Protein AF-A0A3M2DIV6-F1 (afdb_monomer)

Solvent-accessible surface area (backbone atoms only — not comparable to full-atom values): 5992 Å² total; per-residue (Å²): 141,82,91,75,82,81,81,85,78,84,74,77,80,76,88,79,88,86,82,97,67,100,62,91,73,52,68,61,29,79,92,74,68,37,29,44,71,57,48,51,50,40,35,65,75,49,74,64,38,63,74,57,39,38,58,75,64,62,67,46,94,89,47,90,54,62,53,66,72,44,42,65,60,52,48,55,55,66,71,47,73,80,73,77,71,80,84,127

Sequence (88 aa):
MSSSPFSNGAIRLDDEHRVCEGGYAMYVCLCKGITESEFLQLVSVHQGTLSAIAQSMGLDDSCCGRCQERLPELLDQTSQPSIEEPRS

Mean predicted aligned error: 14.04 Å

Secondary structure (DSSP, 8-state):
--------------S-------S---EEETTTTEEHHHHHHHHHHTTT-HHHHHHHTT--TTS-SHHHHHHHHHHHHHHS--------

Structure (mmCIF, N/CA/C/O backbone):
data_AF-A0A3M2DIV6-F1
#
_entry.id   AF-A0A3M2DIV6-F1
#
loop_
_atom_site.group_PDB
_atom_site.id
_atom_site.type_symbol
_atom_site.label_atom_id
_atom_site.label_alt_id
_atom_site.label_comp_id
_atom_site.label_asym_id
_atom_site.label_entity_id
_atom_site.label_seq_id
_atom_site.pdbx_PDB_ins_code
_atom_site.Cartn_x
_atom_site.Cartn_y
_atom_site.Cartn_z
_atom_site.occupancy
_atom_site.B_iso_or_equiv
_atom_site.auth_seq_id
_atom_site.auth_comp_id
_atom_site.auth_asym_id
_atom_site.auth_atom_id
_atom_site.pdbx_PDB_model_num
ATOM 1 N N . MET A 1 1 ? 11.529 -56.977 -10.829 1.00 50.47 1 MET A N 1
ATOM 2 C CA . MET A 1 1 ? 12.369 -55.767 -10.714 1.00 50.47 1 MET A CA 1
ATOM 3 C C . MET A 1 1 ? 12.306 -55.070 -12.058 1.00 50.47 1 MET A C 1
ATOM 5 O O . MET A 1 1 ? 13.001 -55.478 -12.976 1.00 50.47 1 MET A O 1
ATOM 9 N N . SER A 1 2 ? 11.399 -54.107 -12.188 1.00 44.88 2 SER A N 1
ATOM 10 C CA . SER A 1 2 ? 11.192 -53.342 -13.419 1.00 44.88 2 SER A CA 1
ATOM 11 C C . SER A 1 2 ? 11.091 -51.888 -12.992 1.00 44.88 2 SER A C 1
ATOM 13 O O . SER A 1 2 ? 10.068 -51.445 -12.478 1.00 44.88 2 SER A O 1
ATOM 15 N N . SER A 1 3 ? 12.225 -51.204 -13.063 1.00 49.97 3 SER A N 1
ATOM 16 C CA . SER A 1 3 ? 12.405 -49.828 -12.628 1.00 49.97 3 SER A CA 1
ATOM 17 C C . SER A 1 3 ? 11.766 -48.879 -13.635 1.00 49.97 3 SER A C 1
ATOM 19 O O . SER A 1 3 ? 12.129 -48.885 -14.808 1.00 49.97 3 SER A O 1
ATOM 21 N N . SER A 1 4 ? 10.841 -48.039 -13.182 1.00 59.06 4 SER A N 1
ATOM 22 C CA . SER A 1 4 ? 10.440 -46.815 -13.882 1.00 59.06 4 SER A CA 1
ATOM 23 C C . SER A 1 4 ? 9.901 -45.816 -12.856 1.00 59.06 4 SER A C 1
ATOM 25 O O . SER A 1 4 ? 8.709 -45.844 -12.555 1.00 59.06 4 SER A O 1
ATOM 27 N N . PRO A 1 5 ? 10.742 -44.951 -12.262 1.00 56.78 5 PRO A N 1
ATOM 28 C CA . PRO A 1 5 ? 10.236 -43.748 -11.633 1.00 56.78 5 PRO A CA 1
ATOM 29 C C . PRO A 1 5 ? 9.910 -42.734 -12.733 1.00 56.78 5 PRO A C 1
ATOM 31 O O . PRO A 1 5 ? 10.706 -42.468 -13.634 1.00 56.78 5 PRO A O 1
ATOM 34 N N . PHE A 1 6 ? 8.684 -42.235 -12.658 1.00 49.69 6 PHE A N 1
ATOM 35 C CA . PHE A 1 6 ? 8.079 -41.251 -13.535 1.00 49.69 6 PHE A CA 1
ATOM 36 C C . PHE A 1 6 ? 9.007 -40.067 -13.826 1.00 49.69 6 PHE A C 1
ATOM 38 O O . PHE A 1 6 ? 9.631 -39.489 -12.936 1.00 49.69 6 PHE A O 1
ATOM 45 N N . SER A 1 7 ? 9.065 -39.710 -15.104 1.00 56.06 7 SER A N 1
ATOM 46 C CA . SER A 1 7 ? 9.769 -38.545 -15.610 1.00 56.06 7 SER A CA 1
ATOM 47 C C . SER A 1 7 ? 9.158 -37.252 -15.070 1.00 56.06 7 SER A C 1
ATOM 49 O O . SER A 1 7 ? 7.964 -37.015 -15.212 1.00 56.06 7 SER A O 1
ATOM 51 N N . ASN A 1 8 ? 10.034 -36.424 -14.505 1.00 54.03 8 ASN A N 1
ATOM 52 C CA . ASN A 1 8 ? 10.075 -34.969 -14.639 1.00 54.03 8 ASN A CA 1
ATOM 53 C C . ASN A 1 8 ? 8.735 -34.225 -14.724 1.00 54.03 8 ASN A C 1
ATOM 55 O O . ASN A 1 8 ? 8.217 -33.947 -15.801 1.00 54.03 8 ASN A O 1
ATOM 59 N N . GLY A 1 9 ? 8.301 -33.739 -13.568 1.00 42.84 9 GLY A N 1
ATOM 60 C CA . GLY A 1 9 ? 7.505 -32.526 -13.455 1.00 42.84 9 GLY A CA 1
ATOM 61 C C . GLY A 1 9 ? 8.017 -31.744 -12.259 1.00 42.84 9 GLY A C 1
ATOM 62 O O . GLY A 1 9 ? 7.455 -31.849 -11.175 1.00 42.84 9 GLY A O 1
ATOM 63 N N . ALA A 1 10 ? 9.129 -31.025 -12.424 1.00 50.97 10 ALA A N 1
ATOM 64 C CA . ALA A 1 10 ? 9.561 -30.040 -11.443 1.00 50.97 10 ALA A CA 1
ATOM 65 C C . ALA 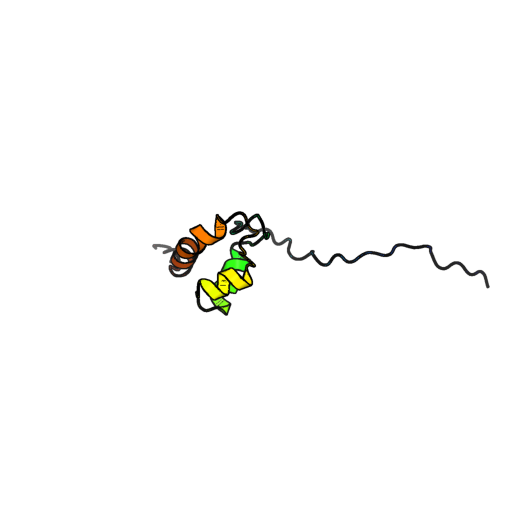A 1 10 ? 8.493 -28.944 -11.401 1.00 50.97 10 ALA A C 1
ATOM 67 O O . ALA A 1 10 ? 8.466 -28.050 -12.247 1.00 50.97 10 ALA A O 1
ATOM 68 N N . ILE A 1 11 ? 7.578 -29.050 -10.442 1.00 56.41 11 ILE A N 1
ATOM 69 C CA . ILE A 1 11 ? 6.693 -27.955 -10.082 1.00 56.41 11 ILE A CA 1
ATOM 70 C C . ILE A 1 11 ? 7.620 -26.911 -9.469 1.00 56.41 11 ILE A C 1
ATOM 72 O O . ILE A 1 11 ? 8.067 -27.049 -8.331 1.00 56.41 11 ILE A O 1
ATOM 76 N N . ARG A 1 12 ? 7.991 -25.903 -10.258 1.00 44.06 12 ARG A N 1
ATOM 77 C CA . ARG A 1 12 ? 8.492 -24.657 -9.694 1.00 44.06 12 ARG A CA 1
ATOM 78 C C . ARG A 1 12 ? 7.323 -24.102 -8.888 1.00 44.06 12 ARG A C 1
ATOM 80 O O . ARG A 1 12 ? 6.359 -23.620 -9.474 1.00 44.06 12 ARG A O 1
ATOM 87 N N . LEU A 1 13 ? 7.369 -24.273 -7.567 1.00 46.50 13 LEU A N 1
ATOM 88 C CA . LEU A 1 13 ? 6.619 -23.418 -6.661 1.00 46.50 13 LEU A CA 1
ATOM 89 C C . LEU A 1 13 ? 7.238 -22.027 -6.818 1.00 46.50 13 LEU A C 1
ATOM 91 O O . LEU A 1 13 ? 8.217 -21.705 -6.153 1.00 46.50 13 LEU A O 1
ATOM 95 N N . ASP A 1 14 ? 6.733 -21.267 -7.785 1.00 47.41 14 ASP A N 1
ATOM 96 C CA . ASP A 1 14 ? 6.739 -19.818 -7.664 1.00 47.41 14 ASP A CA 1
ATOM 97 C C . ASP A 1 14 ? 5.626 -19.510 -6.657 1.00 47.41 14 ASP A C 1
ATOM 99 O O . ASP A 1 14 ? 4.440 -19.779 -6.873 1.00 47.41 14 ASP A O 1
ATOM 103 N N . ASP A 1 15 ? 6.095 -19.157 -5.472 1.00 53.25 15 ASP A N 1
ATOM 104 C CA . ASP A 1 15 ? 5.375 -18.862 -4.248 1.00 53.25 15 ASP A CA 1
ATOM 105 C C . ASP A 1 15 ? 4.530 -17.597 -4.431 1.00 53.25 15 ASP A C 1
ATOM 107 O O . ASP A 1 15 ? 4.986 -16.522 -4.092 1.00 53.25 15 ASP A O 1
ATOM 111 N N . GLU A 1 16 ? 3.323 -17.689 -5.002 1.00 55.09 16 GLU A N 1
AT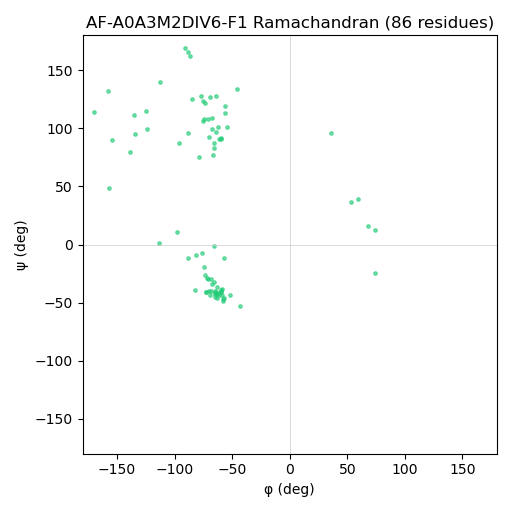OM 112 C CA . GLU A 1 16 ? 2.399 -16.536 -5.030 1.00 55.09 16 GLU A CA 1
ATOM 113 C C . GLU A 1 16 ? 0.921 -16.953 -5.194 1.00 55.09 16 GLU A C 1
ATOM 115 O O . GLU A 1 16 ? 0.166 -16.446 -6.020 1.00 55.09 16 GLU A O 1
ATOM 120 N N . HIS A 1 17 ? 0.470 -17.915 -4.383 1.00 62.03 17 HIS A N 1
ATOM 121 C CA . HIS A 1 17 ? -0.962 -18.187 -4.194 1.00 62.03 17 HIS A CA 1
ATOM 122 C C . HIS A 1 17 ? -1.350 -18.116 -2.713 1.00 62.03 17 HIS A C 1
ATOM 124 O O . HIS A 1 17 ? -1.211 -19.092 -1.975 1.00 62.03 17 HIS A O 1
ATOM 130 N N . ARG A 1 18 ? -1.913 -16.975 -2.307 1.00 50.53 18 ARG A N 1
ATOM 131 C CA . ARG A 1 18 ? -2.909 -16.788 -1.229 1.00 50.53 18 ARG A CA 1
ATOM 132 C C . ARG A 1 18 ? -3.385 -15.335 -1.374 1.00 50.53 18 ARG A C 1
ATOM 134 O O . ARG A 1 18 ? -2.574 -14.444 -1.218 1.00 50.53 18 ARG A O 1
ATOM 141 N N . VAL A 1 19 ? -4.626 -15.001 -1.726 1.00 49.53 19 VAL A N 1
ATOM 142 C CA . VAL A 1 19 ? -5.910 -15.518 -1.237 1.00 49.53 19 VAL A CA 1
ATOM 143 C C . VAL A 1 19 ? -7.009 -15.263 -2.291 1.00 49.53 19 VAL A C 1
ATOM 145 O O . VAL A 1 19 ? -7.158 -14.141 -2.765 1.00 49.53 19 VAL A O 1
ATOM 148 N N . CYS A 1 20 ? -7.813 -16.286 -2.609 1.00 48.91 20 CYS A N 1
ATOM 149 C CA . CYS A 1 20 ? -9.147 -16.129 -3.201 1.00 48.91 20 CYS A CA 1
ATOM 150 C C . CYS A 1 20 ? -10.182 -16.193 -2.069 1.00 48.91 20 CYS A C 1
ATOM 152 O O . CYS A 1 20 ? -10.690 -17.267 -1.771 1.00 48.91 20 CYS A O 1
ATOM 154 N N . GLU A 1 21 ? -10.481 -15.061 -1.442 1.00 53.81 21 GLU A N 1
ATOM 155 C CA . GLU A 1 21 ? -11.647 -14.874 -0.572 1.00 53.81 21 GLU A CA 1
ATOM 156 C C . GLU A 1 21 ? -12.375 -13.666 -1.154 1.00 53.81 21 GLU A C 1
ATOM 158 O O . GLU A 1 21 ? -11.804 -12.582 -1.257 1.00 53.81 21 GLU A O 1
ATOM 163 N N . GLY A 1 22 ? -13.589 -13.888 -1.656 1.00 50.78 22 GLY A N 1
ATOM 164 C CA . GLY A 1 22 ? -14.364 -12.923 -2.432 1.00 50.78 22 GLY A CA 1
ATOM 165 C C . GLY A 1 22 ? -14.807 -11.700 -1.629 1.00 50.78 22 GLY A C 1
ATOM 166 O O . GLY A 1 22 ? -15.977 -11.582 -1.284 1.00 50.78 22 GLY A O 1
ATOM 167 N N . GLY A 1 23 ? -13.883 -10.773 -1.395 1.00 55.72 23 GLY A N 1
ATOM 168 C CA . GLY A 1 23 ? -14.135 -9.364 -1.125 1.00 55.72 23 GLY A CA 1
ATOM 169 C C . GLY A 1 23 ? -13.592 -8.544 -2.293 1.00 55.72 23 GLY A C 1
ATOM 170 O O . GLY A 1 23 ? -12.547 -8.869 -2.853 1.00 55.72 23 GLY A O 1
ATOM 171 N N . TYR A 1 24 ? -14.309 -7.506 -2.711 1.00 58.88 24 TYR A N 1
ATOM 172 C CA . TYR A 1 24 ? -13.848 -6.542 -3.715 1.00 58.88 24 TYR A CA 1
ATOM 173 C C . TYR A 1 24 ? -12.591 -5.839 -3.183 1.00 58.88 24 TYR A C 1
ATOM 175 O O . TYR A 1 24 ? -12.674 -4.841 -2.475 1.00 58.88 24 TYR A O 1
ATOM 183 N N . ALA A 1 25 ? -11.420 -6.401 -3.478 1.00 59.44 25 ALA A N 1
ATOM 184 C CA . ALA A 1 25 ? -10.147 -5.848 -3.055 1.00 59.44 25 ALA A CA 1
ATOM 185 C C . ALA A 1 25 ? -9.878 -4.565 -3.848 1.00 59.44 25 ALA A C 1
ATOM 187 O O . ALA A 1 25 ? -9.586 -4.606 -5.047 1.00 59.44 25 ALA A O 1
ATOM 188 N N . MET A 1 26 ? -9.987 -3.412 -3.187 1.00 79.25 26 MET A N 1
ATOM 189 C CA . MET A 1 26 ? -9.476 -2.173 -3.753 1.00 79.25 26 MET A CA 1
ATOM 190 C C . MET A 1 26 ? -7.948 -2.249 -3.754 1.00 79.25 26 MET A C 1
ATOM 192 O O . MET A 1 26 ? -7.330 -2.531 -2.731 1.00 79.25 26 MET A O 1
ATOM 196 N N . TYR A 1 27 ? -7.321 -2.010 -4.903 1.00 86.12 27 TYR A N 1
ATOM 197 C CA . TYR A 1 27 ? -5.866 -1.933 -4.986 1.00 86.12 27 TYR A CA 1
ATOM 198 C C . TYR A 1 27 ? -5.394 -0.525 -4.639 1.00 86.12 27 TYR A C 1
ATOM 200 O O . TYR A 1 27 ? -5.800 0.449 -5.275 1.00 86.12 27 TYR A O 1
ATOM 208 N N . VAL A 1 28 ? -4.488 -0.433 -3.668 1.00 85.88 28 VAL A N 1
ATOM 209 C CA . VAL A 1 28 ? -3.808 0.812 -3.297 1.00 85.88 28 VAL A CA 1
ATOM 210 C C . VAL A 1 28 ? -2.631 1.079 -4.235 1.00 85.88 28 VAL A C 1
ATOM 212 O O . VAL A 1 28 ? -2.411 2.214 -4.660 1.00 85.88 28 VAL A O 1
ATOM 215 N N . CYS A 1 29 ? -1.888 0.035 -4.613 1.00 87.19 29 CYS A N 1
ATOM 216 C CA . CYS A 1 29 ? -0.780 0.142 -5.559 1.00 87.19 29 CYS A CA 1
ATOM 217 C C . CYS A 1 29 ? -0.814 -0.991 -6.586 1.00 87.19 29 CYS A C 1
ATOM 219 O O . CYS A 1 29 ? -0.508 -2.137 -6.273 1.00 87.19 29 CYS A O 1
ATOM 221 N N . LEU A 1 30 ? -1.100 -0.653 -7.846 1.00 85.81 30 LEU A N 1
ATOM 222 C CA . LEU A 1 30 ? -1.110 -1.624 -8.946 1.00 85.81 30 LEU A CA 1
ATOM 223 C C . LEU A 1 30 ? 0.295 -2.092 -9.351 1.00 85.81 30 LEU A C 1
ATOM 225 O O . LEU A 1 30 ? 0.449 -3.215 -9.810 1.00 85.81 30 LEU A O 1
ATOM 229 N N . CYS A 1 31 ? 1.328 -1.262 -9.172 1.00 86.94 31 CYS A N 1
ATOM 230 C CA . CYS A 1 31 ? 2.702 -1.625 -9.542 1.00 86.94 31 CYS A CA 1
ATOM 231 C C . CYS A 1 31 ? 3.289 -2.731 -8.661 1.00 86.94 31 CYS A C 1
ATOM 233 O O . CYS A 1 31 ? 4.157 -3.472 -9.109 1.00 86.94 31 CYS A O 1
ATOM 235 N N . LYS A 1 32 ? 2.844 -2.801 -7.405 1.00 83.06 32 LYS A N 1
ATOM 236 C CA . LYS A 1 32 ? 3.321 -3.756 -6.399 1.00 83.06 32 LYS A CA 1
ATOM 237 C C . LYS A 1 32 ? 2.240 -4.760 -5.989 1.00 83.06 32 LYS A C 1
ATOM 239 O O . LYS A 1 32 ? 2.487 -5.579 -5.123 1.00 83.06 32 LYS A O 1
ATOM 244 N N . GLY A 1 33 ? 1.045 -4.673 -6.582 1.00 87.06 33 GLY A N 1
ATOM 245 C CA . GLY A 1 33 ? -0.087 -5.536 -6.240 1.00 87.06 33 GLY A CA 1
ATOM 246 C C . GLY A 1 33 ? -0.669 -5.307 -4.841 1.00 87.06 33 GLY A C 1
ATOM 247 O O . GLY A 1 33 ? -1.427 -6.147 -4.368 1.00 87.06 33 GLY A O 1
ATOM 248 N N . ILE A 1 34 ? -0.361 -4.183 -4.183 1.00 86.75 34 ILE A N 1
ATOM 249 C CA . ILE A 1 34 ? -0.789 -3.942 -2.801 1.00 86.75 34 ILE A CA 1
ATOM 250 C C . ILE A 1 34 ? -2.281 -3.623 -2.762 1.00 86.75 34 ILE A C 1
ATOM 252 O O . ILE A 1 34 ? -2.747 -2.653 -3.375 1.00 86.75 34 ILE A O 1
ATOM 256 N N . THR A 1 35 ? -3.015 -4.431 -2.006 1.00 89.12 35 THR A N 1
ATOM 257 C CA . THR A 1 35 ? -4.442 -4.248 -1.734 1.00 89.12 35 THR A CA 1
ATOM 258 C C . THR A 1 35 ? -4.664 -3.326 -0.537 1.00 89.12 35 THR A C 1
ATOM 260 O O . THR A 1 35 ? -3.769 -3.103 0.274 1.00 89.12 35 THR A O 1
ATOM 263 N N . GLU A 1 36 ? -5.870 -2.785 -0.408 1.00 85.81 36 GLU A N 1
ATOM 264 C CA . GLU A 1 36 ? -6.287 -1.986 0.744 1.00 85.81 36 GLU A CA 1
ATOM 265 C C . GLU A 1 36 ? -6.191 -2.780 2.047 1.00 85.81 36 GLU A C 1
ATOM 267 O O . GLU A 1 36 ? -5.710 -2.258 3.046 1.00 85.81 36 GLU A O 1
ATOM 272 N N . SER A 1 37 ? -6.568 -4.059 2.036 1.00 85.56 37 SER A N 1
ATOM 273 C CA . SER A 1 37 ? -6.454 -4.928 3.210 1.00 85.56 37 SER A CA 1
ATOM 274 C C . SER A 1 37 ? -5.003 -5.077 3.668 1.00 85.56 37 SER A C 1
ATOM 276 O O . SER A 1 37 ? -4.714 -4.974 4.859 1.00 85.56 37 SER A O 1
ATOM 278 N N . GLU A 1 38 ? -4.082 -5.269 2.725 1.00 87.50 38 GLU A N 1
ATOM 279 C CA . GLU A 1 38 ? -2.652 -5.362 3.019 1.00 87.50 38 GLU A CA 1
ATOM 280 C C . GLU A 1 38 ? -2.081 -4.016 3.481 1.00 87.50 38 GLU A C 1
ATOM 282 O O . GLU A 1 38 ? -1.340 -3.947 4.460 1.00 87.50 38 GLU A O 1
ATOM 287 N N . PHE A 1 39 ? -2.510 -2.918 2.854 1.00 87.69 39 PHE A N 1
ATOM 288 C CA . PHE A 1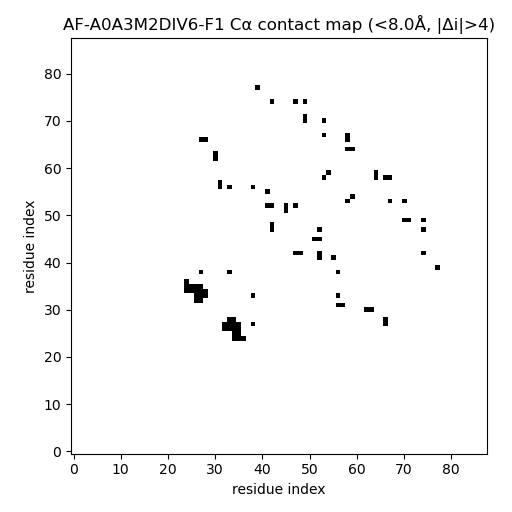 39 ? -2.179 -1.569 3.300 1.00 87.69 39 PHE A CA 1
ATOM 289 C C . PHE A 1 39 ? -2.635 -1.319 4.744 1.00 87.69 39 PHE A C 1
ATOM 291 O O . PHE A 1 39 ? -1.822 -0.901 5.562 1.00 87.69 39 PHE A O 1
ATOM 298 N N . LEU A 1 40 ? -3.882 -1.640 5.097 1.00 87.44 40 LEU A N 1
ATOM 299 C CA . LEU A 1 40 ? -4.429 -1.505 6.454 1.00 87.44 40 LEU A CA 1
ATOM 300 C C . LEU A 1 40 ? -3.648 -2.323 7.492 1.00 87.44 40 LEU A C 1
ATOM 302 O O . LEU A 1 40 ? -3.425 -1.860 8.617 1.00 87.44 40 LEU A O 1
ATOM 306 N N . GLN A 1 41 ? -3.196 -3.523 7.123 1.00 88.06 41 GLN A N 1
ATOM 307 C CA . GLN A 1 41 ? -2.310 -4.316 7.974 1.00 88.06 41 GLN A CA 1
ATOM 308 C C . GLN A 1 41 ? -0.975 -3.602 8.201 1.00 88.06 41 GLN A C 1
ATOM 310 O O . GLN A 1 41 ? -0.542 -3.479 9.348 1.00 88.06 41 GLN A O 1
ATOM 315 N N . LEU A 1 42 ? -0.357 -3.059 7.148 1.00 87.44 42 LEU A N 1
ATOM 316 C CA . LEU A 1 42 ? 0.876 -2.275 7.265 1.00 87.44 42 LEU A CA 1
ATOM 317 C C . LEU A 1 42 ? 0.678 -1.013 8.113 1.00 87.44 42 LEU A C 1
ATOM 319 O O . LEU A 1 42 ? 1.523 -0.716 8.958 1.00 87.44 42 LEU A O 1
ATOM 323 N N . VAL A 1 43 ? -0.442 -0.302 7.953 1.00 88.44 43 VAL A N 1
ATOM 324 C CA . VAL A 1 43 ? -0.796 0.856 8.792 1.00 88.44 43 VAL A CA 1
ATOM 325 C C . VAL A 1 43 ? -0.846 0.453 10.264 1.00 88.44 43 VAL A C 1
ATOM 327 O O . VAL A 1 43 ? -0.258 1.134 11.106 1.00 88.44 43 VAL A O 1
ATOM 330 N N . SER A 1 44 ? -1.491 -0.675 10.567 1.00 86.31 44 SER A N 1
ATOM 331 C CA . SER A 1 44 ? -1.635 -1.195 11.931 1.00 86.31 44 SER A CA 1
ATOM 332 C C . SER A 1 44 ? -0.290 -1.601 12.542 1.00 86.31 44 SER A C 1
ATOM 334 O O . SER A 1 44 ? -0.020 -1.295 13.702 1.00 86.31 44 SER A O 1
ATOM 336 N N . VAL A 1 45 ? 0.579 -2.248 11.758 1.00 88.12 45 VAL A N 1
ATOM 337 C CA . VAL A 1 45 ? 1.915 -2.694 12.194 1.00 88.12 45 VAL A CA 1
ATOM 338 C C . VAL A 1 45 ? 2.866 -1.512 12.405 1.00 88.12 45 VAL A C 1
ATOM 340 O O . VAL A 1 45 ? 3.621 -1.492 13.375 1.00 88.12 45 VAL A O 1
ATOM 343 N N . HIS A 1 46 ? 2.821 -0.512 11.525 1.00 86.06 46 HIS A N 1
ATOM 344 C CA . HIS A 1 46 ? 3.727 0.642 11.536 1.00 86.06 46 HIS A CA 1
ATOM 345 C C . HIS A 1 46 ? 3.139 1.894 12.205 1.00 86.06 46 HIS A 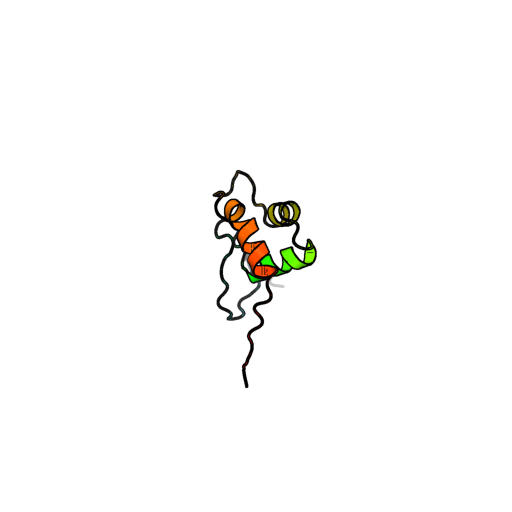C 1
ATOM 347 O O . HIS A 1 46 ? 3.711 2.984 12.094 1.00 86.06 46 HIS A O 1
ATOM 353 N N . GLN A 1 47 ? 2.001 1.747 12.891 1.00 81.81 47 GLN A N 1
ATOM 354 C CA . GLN A 1 47 ? 1.315 2.811 13.632 1.00 81.81 47 GLN A CA 1
ATOM 355 C C . GLN A 1 47 ? 1.046 4.070 12.784 1.00 81.81 47 GLN A C 1
ATOM 357 O O . GLN A 1 47 ? 1.171 5.192 13.268 1.00 81.81 47 GLN A O 1
ATOM 362 N N . GLY A 1 48 ? 0.731 3.899 11.496 1.00 78.31 48 GLY A N 1
ATOM 363 C CA . GLY A 1 48 ? 0.447 5.017 10.587 1.00 78.31 48 GLY A CA 1
ATOM 364 C C . GLY A 1 48 ? 1.663 5.842 10.141 1.00 78.31 48 GLY A C 1
ATOM 365 O O . GLY A 1 48 ? 1.500 6.914 9.562 1.00 78.31 48 GLY A O 1
ATOM 366 N N . THR A 1 49 ? 2.892 5.375 10.375 1.00 86.56 49 THR A N 1
ATOM 367 C CA . THR A 1 49 ? 4.096 6.120 9.976 1.00 86.56 49 THR A CA 1
ATOM 368 C C . THR A 1 49 ? 4.323 6.048 8.462 1.00 86.56 49 THR A C 1
ATOM 370 O O . THR A 1 49 ? 4.786 5.028 7.951 1.00 86.56 49 THR A O 1
ATOM 373 N N . LEU A 1 50 ? 4.091 7.159 7.752 1.00 85.00 50 LEU A N 1
ATOM 374 C CA . LEU A 1 50 ? 4.259 7.295 6.292 1.00 85.00 50 LEU A CA 1
ATOM 375 C C . LEU A 1 50 ? 5.537 6.653 5.739 1.00 85.00 50 LEU A C 1
ATOM 377 O O . LEU A 1 50 ? 5.484 5.840 4.821 1.00 85.00 50 LEU A O 1
ATOM 381 N N . SER A 1 51 ? 6.693 7.011 6.305 1.00 85.56 51 SER A N 1
ATOM 382 C CA . SER A 1 51 ? 7.994 6.542 5.813 1.00 85.56 51 S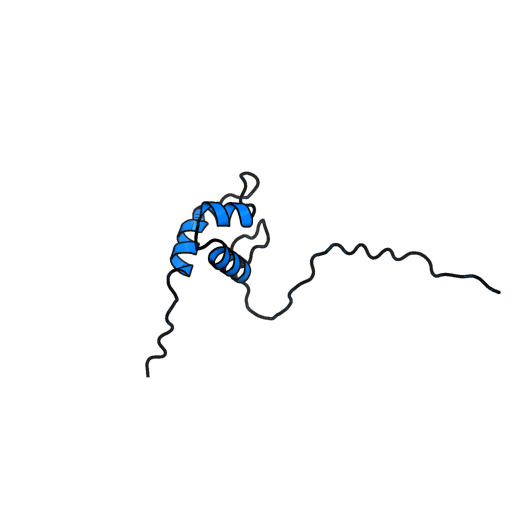ER A CA 1
ATOM 383 C C . SER A 1 51 ? 8.204 5.040 6.024 1.00 85.56 51 SER A C 1
ATOM 385 O O . SER A 1 51 ? 8.829 4.390 5.189 1.00 85.56 51 SER A O 1
ATOM 387 N N . ALA A 1 52 ? 7.671 4.478 7.111 1.00 86.44 52 ALA A N 1
ATOM 388 C CA . ALA A 1 52 ? 7.763 3.045 7.374 1.00 86.44 52 ALA A CA 1
ATOM 389 C C . ALA A 1 52 ? 6.838 2.258 6.438 1.00 86.44 52 ALA A C 1
ATOM 391 O O . ALA A 1 52 ? 7.240 1.242 5.885 1.00 86.44 52 ALA A O 1
ATOM 392 N N . ILE A 1 53 ? 5.630 2.770 6.197 1.00 87.62 53 ILE A N 1
ATOM 393 C CA . ILE A 1 53 ? 4.645 2.129 5.322 1.00 87.62 53 ILE A CA 1
ATOM 394 C C . ILE A 1 53 ? 5.104 2.182 3.864 1.00 87.62 53 ILE A C 1
ATOM 396 O O . ILE A 1 53 ? 5.049 1.167 3.181 1.00 87.62 53 ILE A O 1
ATOM 400 N N . ALA A 1 54 ? 5.633 3.320 3.402 1.00 87.00 54 ALA A N 1
ATOM 401 C CA . ALA A 1 54 ? 6.197 3.450 2.058 1.00 87.00 54 ALA A CA 1
ATOM 402 C C . ALA A 1 54 ? 7.349 2.461 1.813 1.00 87.00 54 ALA A C 1
ATOM 404 O O . ALA A 1 54 ? 7.385 1.815 0.766 1.00 87.00 54 ALA A O 1
ATOM 405 N N . GLN A 1 55 ? 8.247 2.301 2.793 1.00 87.75 55 GLN A N 1
ATOM 406 C CA . GLN A 1 55 ? 9.328 1.315 2.728 1.00 87.75 55 GLN A CA 1
ATOM 407 C C . GLN A 1 55 ? 8.792 -0.119 2.708 1.00 87.75 55 GLN A C 1
ATOM 409 O O . GLN A 1 55 ? 9.216 -0.908 1.870 1.00 87.75 55 GLN A O 1
ATOM 414 N N . SER A 1 56 ? 7.825 -0.454 3.566 1.00 86.88 56 SER A N 1
ATOM 415 C CA . SER A 1 56 ? 7.228 -1.797 3.594 1.00 86.88 56 SER A CA 1
ATOM 416 C C . SER A 1 56 ? 6.438 -2.133 2.329 1.00 86.88 56 SER A C 1
ATOM 418 O O . SER A 1 56 ? 6.431 -3.279 1.896 1.00 86.88 56 SER A O 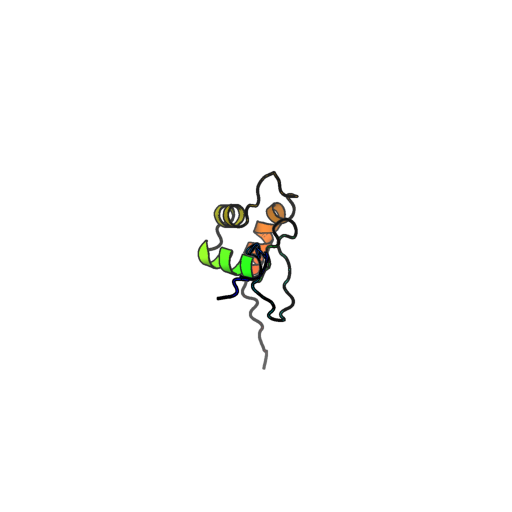1
ATOM 420 N N . MET A 1 57 ? 5.816 -1.138 1.693 1.00 84.81 57 MET A N 1
ATOM 421 C CA . MET A 1 57 ? 5.167 -1.280 0.386 1.00 84.81 57 MET A CA 1
ATOM 422 C C . MET A 1 57 ? 6.168 -1.326 -0.784 1.00 84.81 57 MET A C 1
ATOM 424 O O . MET A 1 57 ? 5.762 -1.532 -1.931 1.00 84.81 57 MET A O 1
ATOM 428 N N . GLY A 1 58 ? 7.462 -1.095 -0.532 1.00 86.25 58 GLY A N 1
ATOM 429 C CA . GLY A 1 58 ? 8.492 -1.003 -1.568 1.00 86.25 58 GLY A CA 1
ATOM 430 C C . GLY A 1 58 ? 8.207 0.108 -2.580 1.00 86.25 58 GLY A C 1
ATOM 431 O O . GLY A 1 58 ? 8.353 -0.098 -3.789 1.00 86.25 58 GLY A O 1
ATOM 432 N N . LEU A 1 59 ? 7.702 1.253 -2.107 1.00 81.38 59 LEU A N 1
ATOM 433 C CA . LEU A 1 59 ? 7.487 2.447 -2.924 1.00 81.38 59 LEU A CA 1
ATOM 434 C C . LEU A 1 59 ? 8.819 3.176 -3.119 1.00 81.38 59 LEU A C 1
ATOM 436 O O . LEU A 1 59 ? 9.090 4.187 -2.481 1.00 81.38 59 LEU A O 1
ATOM 440 N N . ASP A 1 60 ? 9.655 2.616 -3.987 1.00 78.06 60 ASP A N 1
ATOM 441 C CA . ASP A 1 60 ? 10.930 3.202 -4.403 1.00 78.06 60 ASP A CA 1
ATOM 442 C C . ASP A 1 60 ? 10.755 4.084 -5.653 1.00 78.06 60 ASP A C 1
ATOM 444 O O . ASP A 1 60 ? 9.753 3.972 -6.366 1.00 78.06 60 ASP A O 1
ATOM 448 N N . ASP A 1 61 ? 11.784 4.863 -6.014 1.00 71.00 61 ASP A N 1
ATOM 449 C CA . ASP A 1 61 ? 11.843 5.678 -7.248 1.00 71.00 61 ASP A CA 1
ATOM 450 C C . ASP A 1 61 ? 11.654 4.870 -8.551 1.00 71.00 61 ASP A C 1
ATOM 452 O O . ASP A 1 61 ? 11.470 5.429 -9.630 1.00 71.00 61 ASP A O 1
ATOM 456 N N . SER A 1 62 ? 11.706 3.537 -8.470 1.00 69.88 62 SER A N 1
ATOM 457 C CA . SER A 1 62 ? 11.417 2.627 -9.588 1.00 69.88 62 SER A CA 1
ATOM 458 C C . SER A 1 62 ? 9.916 2.384 -9.811 1.00 69.88 62 SER A C 1
ATOM 460 O O . SER A 1 62 ? 9.532 1.751 -10.794 1.00 69.88 62 SER A O 1
ATOM 462 N N . CYS A 1 63 ? 9.056 2.845 -8.900 1.00 75.94 63 CYS A N 1
ATOM 463 C CA . CYS A 1 63 ? 7.604 2.770 -9.017 1.00 75.94 63 CYS A CA 1
ATOM 464 C C . CYS A 1 63 ? 7.047 3.998 -9.761 1.00 75.94 63 CYS A C 1
ATOM 466 O O . CYS A 1 63 ? 7.708 5.019 -9.907 1.00 75.94 63 CYS A O 1
ATOM 468 N N . CYS A 1 64 ? 5.785 3.946 -10.197 1.00 83.31 64 CYS A N 1
ATOM 469 C CA . CYS A 1 64 ? 5.141 5.051 -10.919 1.00 83.31 64 CYS A CA 1
ATOM 470 C C . CYS A 1 64 ? 4.924 6.340 -10.093 1.00 83.31 64 CYS A C 1
ATOM 472 O O . CYS A 1 64 ? 4.347 7.291 -10.617 1.00 83.31 64 CYS A O 1
ATOM 474 N N . GLY A 1 65 ? 5.294 6.359 -8.806 1.00 82.50 65 GLY A N 1
ATOM 475 C CA . GLY A 1 65 ? 5.174 7.504 -7.889 1.00 82.50 65 GLY A CA 1
ATOM 476 C C . GLY A 1 65 ? 3.752 7.820 -7.404 1.00 82.50 65 GLY A C 1
ATOM 477 O O . GLY A 1 65 ? 3.572 8.330 -6.304 1.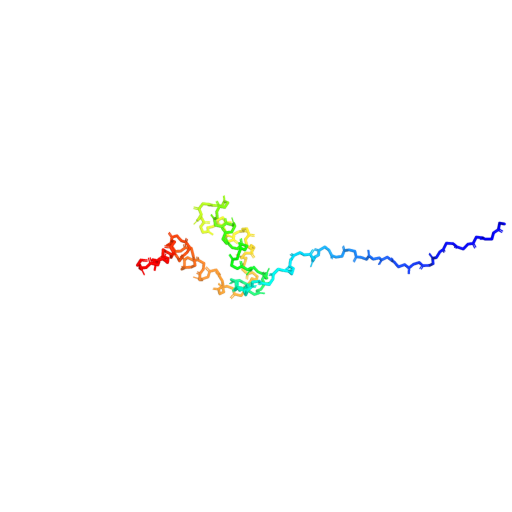00 82.50 65 GLY A O 1
ATOM 478 N N . ARG A 1 66 ? 2.714 7.432 -8.155 1.00 84.19 66 ARG A N 1
ATOM 479 C CA . ARG A 1 66 ? 1.312 7.803 -7.874 1.00 84.19 66 ARG A CA 1
ATOM 480 C C . ARG A 1 66 ? 0.796 7.339 -6.513 1.00 84.19 66 ARG A C 1
ATOM 482 O O . ARG A 1 66 ? 0.059 8.055 -5.847 1.00 84.19 66 ARG A O 1
ATOM 489 N N . CYS A 1 67 ? 1.145 6.122 -6.111 1.00 84.69 67 CYS A N 1
ATOM 490 C CA . CYS A 1 67 ? 0.750 5.569 -4.816 1.00 84.69 67 CYS A CA 1
ATOM 491 C C . CYS A 1 67 ? 1.491 6.239 -3.652 1.00 84.69 67 CYS A C 1
ATOM 493 O O . CYS A 1 67 ? 0.922 6.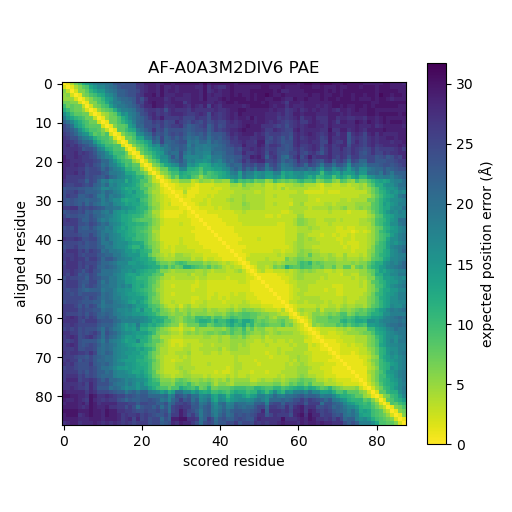353 -2.576 1.00 84.69 67 CYS A O 1
ATOM 495 N N . GLN A 1 68 ? 2.718 6.723 -3.871 1.00 85.69 68 GLN A N 1
ATOM 496 C CA . GLN A 1 68 ? 3.489 7.454 -2.865 1.00 85.69 68 GLN A CA 1
ATOM 497 C C . GLN A 1 68 ? 2.919 8.859 -2.643 1.00 85.69 68 GLN A C 1
ATOM 499 O O . GLN A 1 68 ? 2.792 9.284 -1.498 1.00 85.69 68 GLN A O 1
ATOM 504 N N . GLU A 1 69 ? 2.511 9.547 -3.714 1.00 86.69 69 GLU A N 1
ATOM 505 C CA . GLU A 1 69 ? 1.852 10.858 -3.621 1.00 86.69 69 GLU A CA 1
ATOM 506 C C . GLU A 1 69 ? 0.509 10.790 -2.881 1.00 86.69 69 GLU A C 1
ATOM 508 O O . GLU A 1 69 ? 0.184 11.695 -2.117 1.00 86.69 69 GLU A O 1
ATOM 513 N N . ARG A 1 70 ? -0.254 9.703 -3.066 1.00 85.31 70 ARG A N 1
ATOM 514 C CA . ARG A 1 70 ? -1.569 9.505 -2.427 1.00 85.31 70 ARG A CA 1
ATOM 515 C C . ARG A 1 70 ? -1.508 8.836 -1.054 1.00 85.31 70 ARG A C 1
ATOM 517 O O . ARG A 1 70 ? -2.504 8.825 -0.338 1.00 85.31 70 ARG A O 1
ATOM 524 N N . LEU A 1 71 ? -0.357 8.291 -0.667 1.00 86.06 71 LEU A N 1
ATOM 525 C CA . LEU A 1 71 ? -0.144 7.635 0.623 1.00 86.06 71 LEU A CA 1
ATOM 526 C C . LEU A 1 71 ? -0.570 8.472 1.848 1.00 86.06 71 LEU A C 1
ATOM 528 O O . LEU A 1 71 ? -1.207 7.900 2.733 1.00 86.06 71 LEU A O 1
ATOM 532 N N . PRO A 1 72 ? -0.271 9.787 1.942 1.00 87.38 72 PRO A N 1
ATOM 533 C CA . PRO A 1 72 ? -0.726 10.605 3.070 1.00 87.38 72 PRO A CA 1
ATOM 534 C C . PRO A 1 72 ? -2.250 10.713 3.154 1.00 87.38 72 PRO A C 1
ATOM 536 O O . PRO A 1 72 ? -2.799 10.582 4.243 1.00 87.38 72 PRO A O 1
ATOM 539 N N . GLU A 1 73 ? -2.933 10.899 2.022 1.00 87.19 73 GLU A N 1
ATOM 540 C CA . GLU A 1 73 ? -4.400 10.963 1.981 1.00 87.19 73 GLU A CA 1
ATOM 541 C C . GLU A 1 73 ? -5.026 9.625 2.388 1.00 87.19 73 GLU A C 1
ATOM 543 O O . GLU A 1 73 ? -6.004 9.591 3.129 1.00 87.19 73 GLU A O 1
ATOM 548 N N . LEU A 1 74 ? -4.438 8.515 1.936 1.00 84.19 74 LEU A N 1
ATOM 549 C CA . LEU A 1 74 ? -4.892 7.172 2.291 1.00 84.19 74 LEU A CA 1
ATOM 550 C C . LEU A 1 74 ? -4.737 6.903 3.791 1.00 84.19 74 LEU A C 1
ATOM 552 O O . LEU A 1 74 ? -5.629 6.329 4.406 1.00 84.19 74 LEU A O 1
ATOM 556 N N . LEU A 1 75 ? -3.635 7.343 4.403 1.00 86.31 75 LEU A N 1
ATOM 557 C CA . LEU A 1 75 ? -3.446 7.196 5.847 1.00 86.31 75 LEU A CA 1
ATOM 558 C C . LEU A 1 75 ? -4.455 8.010 6.649 1.00 86.31 75 LEU A C 1
ATOM 560 O O . LEU A 1 75 ? -5.015 7.494 7.617 1.00 86.31 75 LEU A O 1
ATOM 564 N N . ASP A 1 76 ? -4.717 9.242 6.221 1.00 85.25 76 ASP A N 1
ATOM 565 C CA . ASP A 1 76 ? -5.721 10.103 6.841 1.00 85.25 76 ASP A CA 1
ATOM 566 C C . ASP A 1 76 ? -7.105 9.434 6.814 1.00 85.25 76 ASP A C 1
ATOM 568 O O . ASP A 1 76 ? -7.735 9.280 7.864 1.00 85.25 76 ASP A O 1
ATOM 572 N N . GLN A 1 77 ? -7.494 8.889 5.654 1.00 80.56 77 GLN A N 1
ATOM 573 C CA . GLN A 1 77 ? -8.737 8.133 5.462 1.00 80.56 77 GLN A CA 1
ATOM 574 C C . GLN A 1 77 ? -8.825 6.888 6.350 1.00 80.56 77 GLN A C 1
ATOM 576 O O . GLN A 1 77 ? -9.889 6.604 6.888 1.00 80.56 77 GLN A O 1
ATOM 581 N N . THR A 1 78 ? -7.723 6.161 6.555 1.00 76.25 78 THR A N 1
ATOM 582 C CA . THR A 1 78 ? -7.716 4.992 7.455 1.00 76.25 78 THR A CA 1
ATOM 583 C C . THR A 1 78 ? -7.756 5.357 8.939 1.00 76.25 78 THR A C 1
ATOM 585 O O . THR A 1 78 ? -8.240 4.569 9.750 1.00 76.25 78 THR A O 1
ATOM 588 N N . SER A 1 79 ? -7.270 6.546 9.313 1.00 64.69 79 SER A N 1
ATOM 589 C CA . SER A 1 79 ? -7.331 7.043 10.695 1.00 64.69 79 SER A CA 1
ATOM 590 C C . SER A 1 79 ? -8.730 7.509 11.094 1.00 64.69 79 SER A C 1
ATOM 592 O O . SER A 1 79 ? -9.038 7.595 12.283 1.00 64.69 79 SER A O 1
ATOM 594 N N . GLN A 1 80 ? -9.579 7.793 10.105 1.00 50.00 80 GLN A N 1
ATOM 595 C CA . GLN A 1 80 ? -10.997 8.008 10.305 1.00 50.00 80 GLN A CA 1
ATOM 596 C C . GLN A 1 80 ? -11.682 6.644 10.211 1.00 50.00 80 GLN A C 1
ATOM 598 O O . GLN A 1 80 ? -11.991 6.200 9.104 1.00 50.00 80 GLN A O 1
ATOM 603 N N . PRO A 1 81 ? -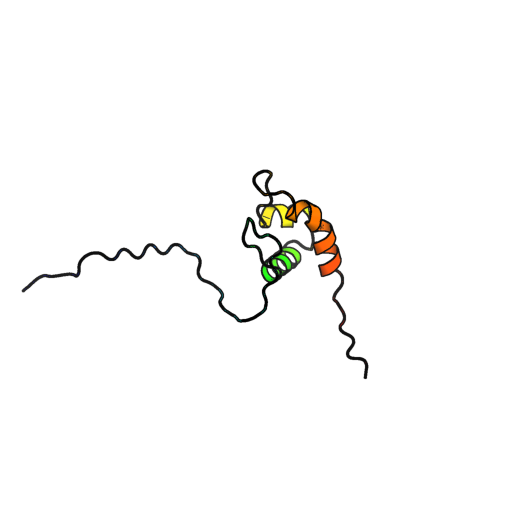11.950 5.942 11.334 1.00 49.91 81 PRO A N 1
ATOM 604 C CA . PRO A 1 81 ? -12.928 4.877 11.279 1.00 49.91 81 PRO A CA 1
ATOM 605 C C . PRO A 1 81 ? -14.191 5.543 10.751 1.00 49.91 81 PRO A C 1
ATOM 607 O O . PRO A 1 81 ? -14.752 6.434 11.394 1.00 49.91 81 PRO A O 1
ATOM 610 N N . SER A 1 82 ? -14.600 5.161 9.546 1.00 46.16 82 SER A N 1
ATOM 611 C CA . SER A 1 82 ? -15.964 5.386 9.113 1.00 46.16 82 SER A CA 1
ATOM 612 C C . SER A 1 82 ? -16.810 4.626 10.120 1.00 46.16 82 SER A C 1
ATOM 614 O O . SER A 1 82 ? -17.007 3.419 10.017 1.00 46.16 82 SER A O 1
ATOM 616 N N . ILE A 1 83 ? -17.213 5.330 11.176 1.00 50.38 83 ILE A N 1
ATOM 617 C CA . ILE A 1 83 ? -18.360 4.980 11.984 1.00 50.38 83 ILE A CA 1
ATOM 618 C C . ILE A 1 83 ? -19.492 5.016 10.961 1.00 50.38 83 ILE A C 1
ATOM 620 O O . ILE A 1 83 ? -20.064 6.067 10.676 1.00 50.38 83 ILE A O 1
ATOM 624 N N . GLU A 1 84 ? -19.769 3.874 10.338 1.00 51.09 84 GLU A N 1
ATOM 625 C CA . GLU A 1 84 ? -21.132 3.582 9.948 1.00 51.09 84 GLU A CA 1
ATOM 626 C C . GLU A 1 84 ? -21.939 3.716 11.243 1.00 51.09 84 GLU A C 1
ATOM 628 O O . GLU A 1 84 ? -21.873 2.872 12.133 1.00 51.09 84 GLU A O 1
ATOM 633 N N . GLU A 1 85 ? -22.622 4.850 11.398 1.00 51.88 85 GLU A N 1
ATOM 634 C CA . GLU A 1 85 ? -23.833 4.917 12.199 1.00 51.88 85 GLU A CA 1
ATOM 635 C C . GLU A 1 85 ? -24.880 4.078 11.448 1.00 51.88 85 GLU A C 1
ATOM 637 O O . GLU A 1 85 ? -25.419 4.549 10.441 1.00 51.88 85 GLU A O 1
ATOM 642 N N . PRO A 1 86 ? -25.292 2.894 11.931 1.00 52.81 86 PRO A N 1
ATOM 643 C CA . PRO A 1 86 ? -26.691 2.556 11.831 1.00 52.81 86 PRO A CA 1
ATOM 644 C C . PRO A 1 86 ? -27.415 3.487 12.806 1.00 52.81 86 PRO A C 1
ATOM 646 O O . PRO A 1 86 ? -27.547 3.215 13.998 1.00 52.81 86 PRO A O 1
ATOM 649 N N . ARG A 1 87 ? -27.873 4.629 12.287 1.00 52.19 87 ARG A N 1
ATOM 650 C CA . ARG A 1 87 ? -29.007 5.324 12.887 1.00 52.19 87 ARG A CA 1
ATOM 651 C C . ARG A 1 87 ? -30.174 4.339 12.939 1.00 52.19 87 ARG A C 1
ATOM 653 O O . ARG A 1 87 ? -30.668 3.959 11.874 1.00 52.19 87 ARG A O 1
ATOM 660 N N . SER A 1 88 ? -30.642 4.059 14.156 1.00 50.50 88 SER A N 1
ATOM 661 C CA . SER A 1 88 ? -32.008 3.682 14.597 1.00 50.50 88 SER A CA 1
ATOM 662 C C . SER A 1 88 ? -32.030 2.440 15.480 1.00 50.50 88 SER A C 1
ATOM 664 O O . SER A 1 88 ? -31.749 1.337 14.968 1.00 50.50 88 SER A O 1
#

Nearest PDB structures (foldseek):
  6e6s-assembly2_B  TM=7.712E-01  e=4.853E-02  Pseudomonas aeruginosa
  7abm-assembly1_A  TM=6.612E-01  e=7.737E+00  Homo sapiens

pLDDT: mean 71.68, std 16.45, range [42.84, 89.12]

Foldseek 3Di:
DDDDDDDDDPPPPPPDDDDPDDDPFDALAPQQRHTPVNLLVLCVVVVLDLVSSCVVSVVDPVGPCPSSVCSVVSSVVSVDPPPPPPDD

Radius of gyration: 20.38 Å; Cα contacts (8 Å, |Δi|>4): 47; chains: 1; bounding box: 44×67×30 Å